Protein AF-H8IAV2-F1 (afdb_monomer_lite)

Foldseek 3Di:
DPPPPDVLVVVLVVLVVVLVCVVVVVDPDHSVVSVVVNVVSVVVVVCCVVCPDPPPPD

pLDDT: mean 71.45, std 12.53, range [38.81, 85.06]

Organism: Methanocella conradii (strain DSM 24694 / JCM 17849 / CGMCC 1.5162 / HZ254) (NCBI:txid1041930)

Structure (mmCIF, N/CA/C/O backbone):
data_AF-H8IAV2-F1
#
_entry.id   AF-H8IAV2-F1
#
loop_
_atom_site.group_PDB
_atom_site.id
_atom_site.type_symbol
_atom_site.label_atom_id
_atom_site.label_alt_id
_atom_site.label_comp_id
_atom_site.label_asym_id
_atom_site.label_entity_id
_atom_site.label_seq_id
_atom_site.pdbx_PDB_ins_code
_atom_site.Cartn_x
_atom_site.Cartn_y
_atom_site.Cartn_z
_atom_site.occupancy
_atom_site.B_iso_or_equiv
_atom_site.auth_seq_id
_atom_site.auth_comp_id
_atom_site.auth_asym_id
_atom_site.auth_atom_id
_atom_site.pdbx_PDB_model_num
ATOM 1 N N . MET A 1 1 ? 6.074 12.189 22.116 1.00 40.97 1 MET A N 1
ATOM 2 C CA . MET A 1 1 ? 4.800 11.947 21.401 1.00 40.97 1 MET A CA 1
ATOM 3 C C . MET A 1 1 ? 4.790 10.505 20.908 1.00 40.97 1 MET A C 1
ATOM 5 O O . MET A 1 1 ? 5.633 10.159 20.092 1.00 40.97 1 MET A O 1
ATOM 9 N N . ARG A 1 2 ? 3.923 9.631 21.443 1.00 38.81 2 ARG A N 1
ATOM 10 C CA . ARG A 1 2 ? 3.789 8.248 20.948 1.00 38.81 2 ARG A CA 1
ATOM 11 C C . ARG A 1 2 ? 3.117 8.302 19.577 1.00 38.81 2 ARG A C 1
ATOM 13 O O . ARG A 1 2 ? 1.893 8.356 19.496 1.00 38.81 2 ARG A O 1
ATOM 20 N N . LEU A 1 3 ? 3.922 8.322 18.516 1.00 51.00 3 LEU A N 1
ATOM 21 C CA . LEU A 1 3 ? 3.472 8.015 17.163 1.00 51.00 3 LEU A CA 1
ATOM 22 C C . LEU A 1 3 ? 2.918 6.591 17.206 1.00 51.00 3 LEU A C 1
ATOM 24 O O . LEU A 1 3 ? 3.659 5.615 17.130 1.00 51.00 3 LEU A O 1
ATOM 28 N N . ARG A 1 4 ? 1.606 6.468 17.423 1.00 53.88 4 ARG A N 1
ATOM 29 C CA . ARG A 1 4 ? 0.875 5.235 17.148 1.00 53.88 4 ARG A CA 1
ATOM 30 C C . ARG A 1 4 ? 1.021 5.015 15.650 1.00 53.88 4 ARG A C 1
ATOM 32 O O . ARG A 1 4 ? 0.232 5.553 14.876 1.00 53.88 4 ARG A O 1
ATOM 39 N N . PHE A 1 5 ? 2.059 4.281 15.258 1.00 52.75 5 PHE A N 1
ATOM 40 C CA . PHE A 1 5 ? 2.176 3.697 13.933 1.00 52.75 5 PHE A CA 1
ATOM 41 C C . PHE A 1 5 ? 0.943 2.815 13.754 1.00 52.75 5 PHE A C 1
ATOM 43 O O . PHE A 1 5 ? 0.904 1.664 14.181 1.00 52.75 5 PHE A O 1
ATOM 50 N N . SER A 1 6 ? -0.127 3.407 13.222 1.00 68.06 6 SER A N 1
ATOM 51 C CA . SER A 1 6 ? -1.269 2.637 12.759 1.00 68.06 6 SER A CA 1
ATOM 52 C C . SER A 1 6 ? -0.726 1.697 11.704 1.00 68.06 6 SER A C 1
ATOM 54 O O . SER A 1 6 ? 0.021 2.135 10.833 1.00 68.06 6 SER A O 1
ATOM 56 N N . VAL A 1 7 ? -1.100 0.424 11.781 1.00 74.94 7 VAL A N 1
ATOM 57 C CA . VAL A 1 7 ? -0.720 -0.614 10.809 1.00 74.94 7 VAL A CA 1
ATOM 58 C C . VAL A 1 7 ? -0.865 -0.098 9.367 1.00 74.94 7 VAL A C 1
ATOM 60 O O . VAL A 1 7 ? 0.005 -0.305 8.533 1.00 74.94 7 VAL A O 1
ATOM 63 N N . TRP A 1 8 ? -1.888 0.716 9.116 1.00 72.44 8 TRP A N 1
ATOM 64 C CA . TRP A 1 8 ? -2.149 1.417 7.858 1.00 72.44 8 TRP A CA 1
ATOM 65 C C . TRP A 1 8 ? -1.038 2.345 7.352 1.00 72.44 8 TRP A C 1
ATOM 67 O O . TRP A 1 8 ? -0.807 2.408 6.151 1.00 72.44 8 TRP A O 1
ATOM 77 N N . VAL A 1 9 ? -0.319 3.034 8.241 1.00 76.50 9 VAL A N 1
ATOM 78 C CA . VAL A 1 9 ? 0.834 3.872 7.871 1.00 76.50 9 VAL A CA 1
ATOM 79 C C . VAL A 1 9 ? 1.987 2.998 7.381 1.00 76.50 9 VAL A C 1
ATOM 81 O O . VAL A 1 9 ? 2.636 3.340 6.397 1.00 76.50 9 VAL A O 1
ATOM 84 N N . ALA A 1 10 ? 2.212 1.847 8.023 1.00 78.19 10 ALA A N 1
ATOM 85 C CA . ALA A 1 10 ? 3.217 0.887 7.576 1.00 78.19 10 ALA A CA 1
ATOM 86 C C . ALA A 1 10 ? 2.841 0.268 6.219 1.00 78.19 10 ALA A C 1
ATOM 88 O O . ALA A 1 10 ? 3.702 0.143 5.354 1.00 78.19 10 ALA A O 1
ATOM 89 N N . VAL A 1 11 ? 1.557 -0.043 5.999 1.00 79.81 11 VAL A N 1
ATOM 90 C CA . VAL A 1 11 ? 1.048 -0.550 4.711 1.00 79.81 11 VAL A CA 1
ATOM 91 C C . VAL A 1 11 ? 1.221 0.486 3.595 1.00 79.81 11 VAL A C 1
ATOM 93 O O . VAL A 1 11 ? 1.729 0.148 2.529 1.00 79.81 11 VAL A O 1
ATOM 96 N N . LEU A 1 12 ? 0.869 1.752 3.845 1.00 79.50 12 LEU A N 1
ATOM 97 C CA . LEU A 1 12 ? 1.077 2.851 2.893 1.00 79.50 12 LEU A CA 1
ATOM 98 C C . LEU A 1 12 ? 2.563 3.048 2.567 1.00 79.50 12 LEU A C 1
ATOM 100 O O . LEU A 1 12 ? 2.920 3.185 1.399 1.00 79.50 12 LEU A O 1
ATOM 104 N N . GLY A 1 13 ? 3.430 3.021 3.583 1.00 82.69 13 GLY A N 1
ATOM 105 C CA . GLY A 1 13 ? 4.877 3.133 3.397 1.00 82.69 13 GLY A CA 1
ATOM 106 C C . GLY A 1 13 ? 5.467 1.964 2.604 1.00 82.69 13 GLY A C 1
ATOM 107 O O . GLY A 1 13 ? 6.282 2.177 1.708 1.00 82.69 13 GLY A O 1
ATOM 108 N N . PHE A 1 14 ? 5.019 0.736 2.879 1.00 82.38 14 PHE A N 1
ATOM 109 C CA . PHE A 1 14 ? 5.450 -0.450 2.140 1.00 82.38 14 PHE A CA 1
ATOM 110 C C . PHE A 1 14 ? 5.012 -0.397 0.674 1.00 82.38 14 PHE A C 1
ATOM 112 O O . PHE A 1 14 ? 5.826 -0.645 -0.213 1.00 82.38 14 PHE A O 1
ATOM 119 N N . LEU A 1 15 ? 3.766 -0.003 0.393 1.00 80.94 15 LEU A N 1
ATOM 120 C CA . LEU A 1 15 ? 3.308 0.178 -0.985 1.00 80.94 15 LEU A CA 1
ATOM 121 C C . LEU A 1 15 ? 4.135 1.220 -1.744 1.00 80.94 15 LEU A C 1
ATOM 123 O O . LEU A 1 15 ? 4.403 1.046 -2.929 1.00 80.94 15 LEU A O 1
ATOM 127 N N . LEU A 1 16 ? 4.554 2.288 -1.067 1.00 82.31 16 LEU A N 1
ATOM 128 C CA . LEU A 1 16 ? 5.369 3.335 -1.673 1.00 82.31 16 LEU A CA 1
ATOM 129 C C . LEU A 1 16 ? 6.767 2.812 -2.044 1.00 82.31 16 LEU A C 1
ATOM 131 O O . LEU A 1 16 ? 7.268 3.119 -3.125 1.00 82.31 16 LEU A O 1
ATOM 135 N N . LEU A 1 17 ? 7.358 1.948 -1.209 1.00 83.44 17 LEU A N 1
ATOM 136 C CA . LEU A 1 17 ? 8.600 1.234 -1.535 1.00 83.44 17 LEU A CA 1
ATOM 137 C C . LEU A 1 17 ? 8.423 0.275 -2.722 1.00 83.44 17 LEU A C 1
ATOM 139 O O . LEU A 1 17 ? 9.287 0.226 -3.596 1.00 83.44 17 LEU A O 1
ATOM 143 N N . VAL A 1 18 ? 7.302 -0.450 -2.788 1.00 76.50 18 VAL A N 1
ATOM 144 C CA . VAL A 1 18 ? 6.974 -1.335 -3.921 1.00 76.50 18 VAL A CA 1
ATOM 145 C C . VAL A 1 18 ? 6.797 -0.531 -5.211 1.00 76.50 18 VAL A C 1
ATOM 147 O O . VAL A 1 18 ? 7.273 -0.951 -6.263 1.00 76.50 18 VAL A O 1
ATOM 150 N N . MET A 1 19 ? 6.178 0.649 -5.137 1.00 77.69 19 MET A N 1
ATOM 151 C CA . MET A 1 19 ? 6.035 1.550 -6.281 1.00 77.69 19 MET A CA 1
ATOM 152 C C . MET A 1 19 ? 7.398 2.057 -6.756 1.00 77.69 19 MET A C 1
ATOM 154 O O . MET A 1 19 ? 7.663 2.055 -7.957 1.00 77.69 19 MET A O 1
ATOM 158 N N . LEU A 1 20 ? 8.293 2.408 -5.827 1.00 77.44 20 LEU A N 1
ATOM 159 C CA . LEU A 1 20 ? 9.666 2.782 -6.156 1.00 77.44 20 LEU A CA 1
ATOM 160 C C . LEU A 1 20 ? 10.395 1.626 -6.862 1.00 77.44 20 LEU A C 1
ATOM 162 O O . LEU A 1 20 ? 10.968 1.819 -7.930 1.00 77.44 20 LEU A O 1
ATOM 166 N N . ALA A 1 21 ? 10.312 0.409 -6.320 1.00 78.56 21 ALA A N 1
ATOM 167 C CA . ALA A 1 21 ? 10.921 -0.779 -6.918 1.00 78.56 21 ALA A CA 1
ATOM 168 C C . ALA A 1 21 ? 10.358 -1.094 -8.319 1.00 78.56 21 ALA A C 1
ATOM 170 O O . ALA A 1 21 ? 11.117 -1.451 -9.223 1.00 78.56 21 ALA A O 1
ATOM 171 N N . ALA A 1 22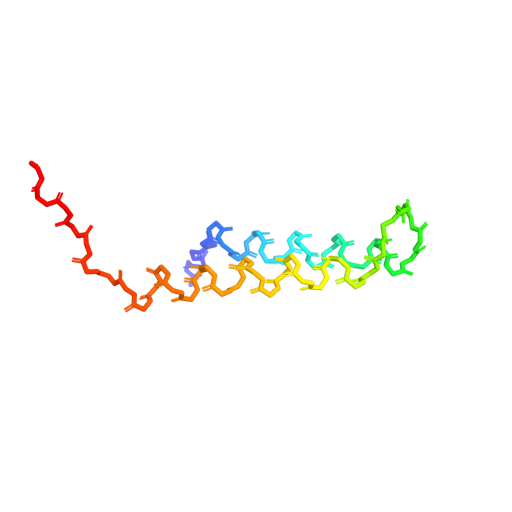 ? 9.052 -0.910 -8.528 1.00 71.06 22 ALA A N 1
ATOM 172 C CA . ALA A 1 22 ? 8.411 -1.082 -9.831 1.00 71.06 22 ALA A CA 1
ATOM 173 C C . ALA A 1 22 ? 8.876 -0.030 -10.855 1.00 71.06 22 ALA A C 1
ATOM 175 O O . ALA A 1 22 ? 9.175 -0.376 -11.998 1.00 71.06 22 ALA A O 1
ATOM 176 N N . VAL A 1 23 ? 9.017 1.241 -10.454 1.00 75.12 23 VAL A N 1
ATOM 177 C CA . VAL A 1 23 ? 9.558 2.309 -11.321 1.00 75.12 23 VAL A CA 1
ATOM 178 C C . VAL A 1 23 ? 11.019 2.043 -11.689 1.00 75.12 23 VAL A C 1
ATOM 180 O O . VAL A 1 23 ? 11.405 2.239 -12.841 1.00 75.12 23 VAL A O 1
ATOM 183 N N . LEU A 1 24 ? 11.816 1.525 -10.751 1.00 79.25 24 LEU A N 1
ATOM 184 C CA . LEU A 1 24 ? 13.192 1.093 -11.012 1.00 79.25 24 LEU A CA 1
ATOM 185 C C . LEU A 1 24 ? 13.289 -0.181 -11.881 1.00 79.25 24 LEU A C 1
ATOM 187 O O . LEU A 1 24 ? 14.399 -0.650 -12.127 1.00 79.25 24 LEU A O 1
ATOM 191 N N . ARG A 1 25 ? 12.166 -0.742 -12.364 1.00 69.56 25 ARG A N 1
ATOM 192 C CA . ARG A 1 25 ? 12.105 -2.003 -13.131 1.00 69.56 25 ARG A CA 1
ATOM 193 C C . ARG A 1 25 ? 12.742 -3.201 -12.411 1.00 69.56 25 ARG A C 1
ATOM 195 O O . ARG A 1 25 ? 13.099 -4.187 -13.051 1.00 69.56 25 ARG A O 1
ATOM 202 N N . LEU A 1 26 ? 12.845 -3.155 -11.081 1.00 71.19 26 LEU A N 1
ATOM 203 C CA . LEU A 1 26 ? 13.323 -4.289 -10.280 1.00 71.19 26 LEU A CA 1
ATOM 204 C C . LEU A 1 26 ?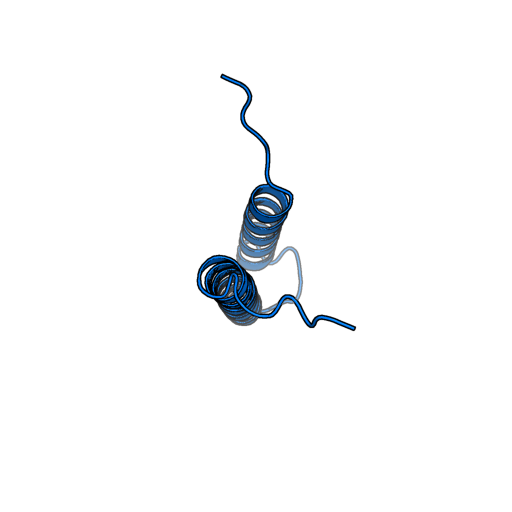 12.334 -5.462 -10.299 1.00 71.19 26 LEU A C 1
ATOM 206 O O . LEU A 1 26 ? 12.727 -6.598 -10.051 1.00 71.19 26 LEU A O 1
ATOM 210 N N . LEU A 1 27 ? 11.060 -5.193 -10.597 1.00 64.94 27 LEU A N 1
ATOM 211 C CA . LEU A 1 27 ? 10.025 -6.203 -10.774 1.00 64.94 27 LEU A CA 1
ATOM 212 C C . LEU A 1 27 ? 9.337 -6.033 -12.140 1.00 64.94 27 LEU A C 1
ATOM 214 O O . LEU A 1 27 ? 9.149 -4.898 -12.583 1.00 64.94 27 LEU A O 1
ATOM 218 N N . PRO A 1 28 ? 8.900 -7.131 -12.790 1.00 70.12 28 PRO A N 1
ATOM 219 C CA . PRO A 1 28 ? 8.142 -7.107 -14.043 1.00 70.12 28 PRO A CA 1
ATOM 220 C C . PRO A 1 28 ? 6.672 -6.722 -13.793 1.00 70.12 28 PRO A C 1
ATOM 222 O O . PRO A 1 28 ? 5.750 -7.420 -14.203 1.00 70.12 28 PRO A O 1
ATOM 225 N N . ILE A 1 29 ? 6.449 -5.637 -13.057 1.00 70.44 29 ILE A N 1
ATOM 226 C CA . ILE A 1 29 ? 5.126 -5.141 -12.683 1.00 70.44 29 ILE A CA 1
ATOM 227 C C . ILE A 1 29 ? 5.021 -3.720 -13.217 1.00 70.44 29 ILE A C 1
ATOM 229 O O . ILE A 1 29 ? 5.925 -2.908 -13.012 1.00 70.44 29 ILE A O 1
ATOM 233 N N . ASN A 1 30 ? 3.928 -3.408 -13.912 1.00 77.62 30 ASN A N 1
ATOM 234 C CA . ASN A 1 30 ? 3.727 -2.053 -14.397 1.00 77.62 30 ASN A CA 1
ATOM 235 C C . ASN A 1 30 ? 3.535 -1.106 -13.205 1.00 77.62 30 ASN A C 1
ATOM 237 O O . ASN A 1 30 ? 2.723 -1.381 -12.319 1.00 77.62 30 ASN A O 1
ATOM 241 N N . PRO A 1 31 ? 4.214 0.053 -13.188 1.00 74.12 31 PRO A N 1
ATOM 242 C CA . PRO A 1 31 ? 4.038 1.041 -12.125 1.00 74.12 31 PRO A CA 1
ATOM 243 C C . PRO A 1 31 ? 2.587 1.542 -12.040 1.00 74.12 31 PRO A C 1
ATOM 245 O O . PRO A 1 31 ? 2.139 1.969 -10.978 1.00 74.12 31 PRO A O 1
ATOM 248 N N . TRP A 1 32 ? 1.838 1.431 -13.141 1.00 80.38 32 TRP A N 1
ATOM 249 C CA . TRP A 1 32 ? 0.413 1.730 -13.194 1.00 80.38 32 TRP A CA 1
ATOM 250 C C . TRP A 1 32 ? -0.417 0.796 -12.301 1.00 80.38 32 TRP A C 1
ATOM 252 O O . TRP A 1 32 ? -1.235 1.283 -11.530 1.00 80.38 32 TRP A O 1
ATOM 262 N N . ASP A 1 33 ? -0.165 -0.518 -12.317 1.00 78.31 33 ASP A N 1
ATOM 263 C CA . ASP A 1 33 ? -0.863 -1.483 -11.450 1.00 78.31 33 ASP A CA 1
ATOM 264 C C . ASP A 1 33 ? -0.624 -1.188 -9.965 1.00 78.31 33 ASP A C 1
ATOM 266 O O . ASP A 1 33 ? -1.552 -1.206 -9.156 1.00 78.31 33 ASP A O 1
ATOM 270 N N . VAL A 1 34 ? 0.615 -0.837 -9.606 1.00 75.94 34 VAL A N 1
ATOM 271 C CA . VAL A 1 34 ? 0.968 -0.487 -8.222 1.00 75.94 34 VAL A CA 1
ATOM 272 C C . VAL A 1 34 ? 0.270 0.801 -7.776 1.00 75.94 34 VAL A C 1
ATOM 274 O O . VAL A 1 34 ? -0.176 0.893 -6.632 1.00 75.94 34 VAL A O 1
ATOM 277 N N . PHE A 1 35 ? 0.111 1.774 -8.679 1.00 79.75 35 PHE A N 1
ATOM 278 C CA . PHE A 1 35 ? -0.650 2.994 -8.408 1.00 79.75 35 PHE A CA 1
ATOM 279 C C . PHE A 1 35 ? -2.128 2.697 -8.120 1.00 79.75 35 PHE A C 1
ATOM 281 O O . PHE A 1 35 ? -2.661 3.174 -7.1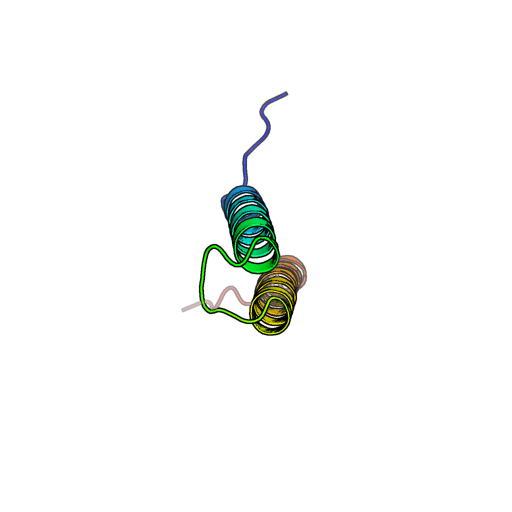17 1.00 79.75 35 PHE A O 1
ATOM 288 N N . TRP A 1 36 ? -2.784 1.866 -8.936 1.00 80.94 36 TRP A N 1
ATOM 289 C CA . TRP A 1 36 ? -4.171 1.454 -8.680 1.00 80.94 36 TRP A CA 1
ATOM 290 C C . TRP A 1 36 ? -4.317 0.726 -7.347 1.00 80.94 36 TRP A C 1
ATOM 292 O O . TRP A 1 36 ? -5.269 0.977 -6.606 1.00 80.94 36 TRP A O 1
ATOM 302 N N . LEU A 1 37 ? -3.347 -0.121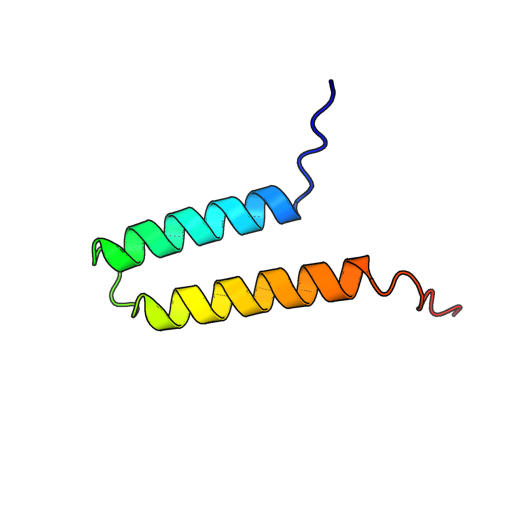 -7.004 1.00 80.62 37 LEU A N 1
ATOM 303 C CA . LEU A 1 37 ? -3.324 -0.849 -5.739 1.00 80.62 37 LEU A CA 1
ATOM 304 C C . LEU A 1 37 ? -3.163 0.106 -4.544 1.00 80.62 37 LEU A C 1
ATOM 306 O O . LEU A 1 37 ? -3.841 -0.053 -3.528 1.00 80.62 37 LEU A O 1
ATOM 310 N N . PHE A 1 38 ? -2.349 1.154 -4.689 1.00 81.94 38 PHE A N 1
ATOM 311 C CA . PHE A 1 38 ? -2.229 2.231 -3.704 1.00 81.94 38 PHE A CA 1
ATOM 312 C C . PHE A 1 38 ? -3.529 2.999 -3.512 1.00 81.94 38 PHE A C 1
ATOM 314 O O . PHE A 1 38 ? -3.982 3.163 -2.375 1.00 81.94 38 PHE A O 1
ATOM 321 N N . VAL A 1 39 ? -4.160 3.420 -4.607 1.00 84.00 39 VAL A N 1
ATOM 322 C CA . VAL A 1 39 ? -5.443 4.128 -4.566 1.00 84.00 39 VAL A CA 1
ATOM 323 C C . VAL A 1 39 ? -6.520 3.255 -3.920 1.00 84.00 39 VAL A C 1
ATOM 325 O O . VAL A 1 39 ? -7.245 3.743 -3.055 1.00 84.00 39 VAL A O 1
ATOM 328 N N . ALA A 1 40 ? -6.591 1.965 -4.256 1.00 84.94 40 ALA A N 1
ATOM 329 C CA . ALA A 1 40 ? -7.552 1.033 -3.669 1.00 84.94 40 ALA A CA 1
ATOM 330 C C . ALA A 1 40 ? -7.357 0.881 -2.153 1.00 84.94 40 ALA A C 1
ATOM 332 O O . ALA A 1 40 ? -8.316 1.021 -1.394 1.00 84.94 40 ALA A O 1
ATOM 333 N N . VAL A 1 41 ? -6.121 0.663 -1.690 1.00 82.19 41 VAL A N 1
ATOM 334 C CA . VAL A 1 41 ? -5.815 0.525 -0.255 1.00 82.19 41 VAL A CA 1
ATOM 335 C C . VAL A 1 41 ? -6.116 1.819 0.505 1.00 82.19 41 VAL A C 1
ATOM 337 O O . VAL A 1 41 ? -6.733 1.774 1.572 1.00 82.19 41 VAL A O 1
ATOM 340 N N . ALA A 1 42 ? -5.736 2.976 -0.045 1.00 80.56 42 ALA A N 1
ATOM 341 C CA . ALA A 1 42 ? -6.040 4.276 0.549 1.00 80.56 42 ALA A CA 1
ATOM 342 C C . ALA A 1 42 ? -7.554 4.546 0.597 1.00 80.56 42 ALA A C 1
ATOM 344 O O . ALA A 1 42 ? -8.055 5.065 1.596 1.00 80.56 42 ALA A O 1
ATOM 345 N N . CYS A 1 43 ? -8.289 4.153 -0.445 1.00 85.06 43 CYS A N 1
ATOM 346 C CA . CYS A 1 43 ? -9.737 4.309 -0.521 1.00 85.06 43 CYS A CA 1
ATOM 347 C C . CYS A 1 43 ? -10.451 3.411 0.498 1.00 85.06 43 CYS A C 1
ATOM 349 O O . CYS A 1 43 ? -11.264 3.908 1.274 1.00 85.06 43 CYS A O 1
ATOM 351 N N . VAL A 1 44 ? -10.084 2.128 0.594 1.00 83.50 44 VAL A N 1
ATOM 352 C CA . VAL A 1 44 ? -10.614 1.203 1.614 1.00 83.50 44 VAL A CA 1
ATOM 353 C C . VAL A 1 44 ? -10.318 1.719 3.021 1.00 83.50 44 VAL A C 1
ATOM 355 O O . VAL A 1 44 ? -11.199 1.707 3.880 1.00 83.50 44 VAL A O 1
ATOM 358 N N . TRP A 1 45 ? -9.107 2.228 3.260 1.00 79.00 45 TRP A N 1
ATOM 359 C CA . TRP A 1 45 ? -8.759 2.812 4.551 1.00 79.00 45 TRP A CA 1
ATOM 360 C C . TRP A 1 45 ? -9.602 4.046 4.885 1.00 79.00 45 TRP A C 1
ATOM 362 O O . TRP A 1 45 ? -10.099 4.170 6.007 1.00 79.00 45 TRP A O 1
ATOM 372 N N . ALA A 1 46 ? -9.793 4.943 3.914 1.00 78.31 46 A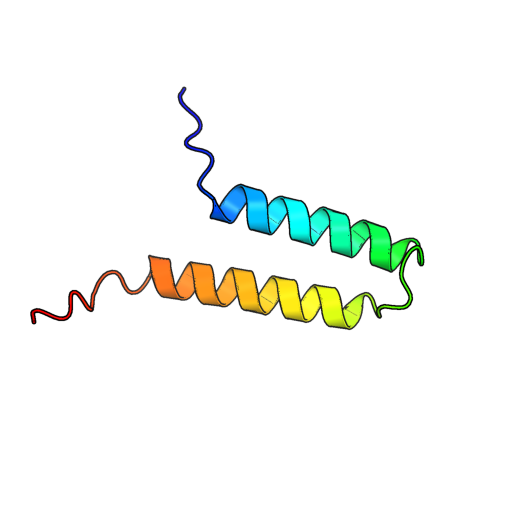LA A N 1
ATOM 373 C CA . ALA A 1 46 ? -10.636 6.120 4.072 1.00 78.31 46 ALA A CA 1
ATOM 374 C C . ALA A 1 46 ? -12.092 5.726 4.360 1.00 78.31 46 ALA A C 1
ATOM 376 O O . ALA A 1 46 ? -12.679 6.259 5.299 1.00 78.31 46 ALA A O 1
ATOM 377 N N . ILE A 1 47 ? -12.641 4.745 3.637 1.00 82.94 47 ILE A N 1
ATOM 378 C CA . ILE A 1 47 ? -13.995 4.217 3.859 1.00 82.94 47 ILE A CA 1
ATOM 379 C C . ILE A 1 47 ? -14.120 3.631 5.271 1.00 82.94 47 ILE A C 1
ATOM 381 O O . ILE A 1 47 ? -15.024 4.019 6.003 1.00 82.94 47 ILE A O 1
ATOM 385 N N . LEU A 1 48 ? -13.184 2.778 5.704 1.00 73.50 48 LEU A N 1
ATOM 386 C CA . LEU A 1 48 ? -13.180 2.198 7.057 1.00 73.50 48 LEU A CA 1
ATOM 387 C C . LEU A 1 48 ? -13.106 3.260 8.164 1.00 73.50 48 LEU A C 1
ATOM 389 O O . LEU A 1 48 ? -13.608 3.045 9.266 1.00 73.50 48 LEU A O 1
ATOM 393 N N . ARG A 1 49 ? -12.470 4.403 7.891 1.00 71.69 49 ARG A N 1
ATOM 394 C CA . ARG A 1 49 ? -12.352 5.508 8.848 1.00 71.69 49 ARG A CA 1
ATOM 395 C C . ARG A 1 49 ? -13.587 6.413 8.864 1.00 71.69 49 ARG A C 1
ATOM 397 O O . ARG A 1 49 ? -13.940 6.920 9.926 1.00 71.69 49 ARG A O 1
ATOM 404 N N . ILE A 1 50 ? -14.207 6.631 7.702 1.00 70.56 50 ILE A N 1
ATOM 405 C CA . ILE A 1 50 ? -15.406 7.469 7.517 1.00 70.56 50 ILE A CA 1
ATOM 406 C C . ILE A 1 50 ? -16.680 6.719 7.923 1.00 70.56 50 ILE A C 1
ATOM 408 O O . ILE A 1 50 ? -17.651 7.356 8.322 1.00 70.56 50 ILE A O 1
ATOM 412 N N . LEU A 1 51 ? -16.669 5.384 7.886 1.00 65.12 51 LEU A N 1
ATOM 413 C CA . LEU A 1 51 ? -17.795 4.526 8.241 1.00 65.12 51 LEU A CA 1
ATOM 414 C C . LEU A 1 51 ? -17.602 3.857 9.626 1.00 65.12 51 LEU A C 1
ATOM 416 O O . LEU A 1 51 ? -17.531 2.631 9.702 1.00 65.12 51 LEU A O 1
ATOM 420 N N . PRO A 1 52 ? -17.536 4.582 10.764 1.00 54.47 52 PRO A N 1
ATOM 421 C CA . PRO A 1 52 ? -17.435 3.962 12.090 1.00 54.47 52 PRO A CA 1
ATOM 422 C C . PRO A 1 52 ? -18.785 3.376 12.575 1.00 54.47 52 PRO A C 1
ATOM 424 O O . PRO A 1 52 ? -19.100 3.448 13.762 1.00 54.47 52 PRO A O 1
ATOM 427 N N . GLY A 1 53 ? -19.618 2.852 11.666 1.00 55.75 53 GLY A N 1
ATOM 428 C CA . GLY A 1 53 ? -21.063 2.703 11.873 1.00 55.75 53 GLY A CA 1
ATOM 429 C C . GLY A 1 53 ? -21.618 1.285 11.986 1.00 55.75 53 GLY A C 1
ATOM 430 O O . GLY A 1 53 ? -22.580 1.092 12.719 1.00 55.75 53 GLY A O 1
ATOM 431 N N . GLU A 1 54 ? -21.032 0.270 11.356 1.00 49.25 54 GLU A N 1
ATOM 432 C CA . GLU A 1 54 ? -21.554 -1.098 11.488 1.00 49.25 54 GLU A CA 1
ATOM 433 C C . GLU A 1 54 ? -20.812 -1.864 12.585 1.00 49.25 54 GLU A C 1
ATOM 435 O O . GLU A 1 54 ? -20.139 -2.870 12.364 1.00 49.25 54 GLU A O 1
ATOM 440 N N . LYS A 1 55 ? -21.006 -1.416 13.834 1.00 47.03 55 LYS A N 1
ATOM 441 C CA . LYS A 1 55 ? -21.136 -2.390 14.920 1.00 47.03 55 LYS A CA 1
ATOM 442 C C . LYS A 1 55 ? -22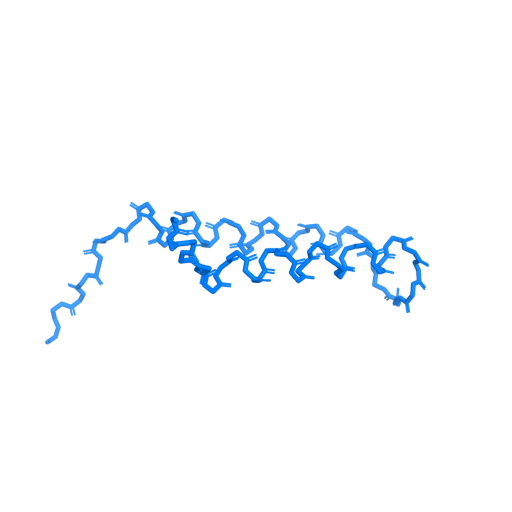.390 -3.202 14.614 1.00 47.03 55 LYS A C 1
ATOM 444 O O . LYS A 1 55 ? -23.474 -2.875 15.093 1.00 47.03 55 LYS A O 1
ATOM 449 N N . ILE A 1 56 ? -22.228 -4.249 13.812 1.00 54.53 56 ILE A N 1
ATOM 450 C CA . ILE A 1 56 ? -23.167 -5.361 13.745 1.00 54.53 56 ILE A CA 1
ATOM 451 C C . ILE A 1 56 ? -23.261 -5.888 15.180 1.00 54.53 56 ILE A C 1
ATOM 453 O O . ILE A 1 56 ? -22.400 -6.631 15.649 1.00 54.53 56 ILE A O 1
ATOM 457 N N . LYS A 1 57 ? -24.273 -5.412 15.915 1.00 45.59 57 LYS A N 1
ATOM 458 C CA . LYS A 1 57 ? -24.826 -6.096 17.080 1.00 45.59 57 LYS A CA 1
ATOM 459 C C . LYS A 1 57 ? -25.285 -7.463 16.569 1.00 45.59 57 LYS A C 1
ATOM 461 O O . LYS A 1 57 ? -26.365 -7.565 15.991 1.00 45.59 57 LYS A O 1
ATOM 466 N N . ARG A 1 58 ? -24.453 -8.484 16.728 1.00 45.91 58 ARG A N 1
ATOM 467 C CA . ARG A 1 58 ? -24.946 -9.837 16.971 1.00 45.91 58 ARG A CA 1
ATOM 468 C C . ARG A 1 58 ? -24.813 -10.112 18.453 1.00 45.91 58 ARG A C 1
ATOM 470 O O . ARG A 1 58 ? -23.753 -9.743 19.004 1.00 45.91 58 ARG A O 1
#

Secondary structure (DSSP, 8-state):
------HHHHHHHHHHHHHHHHHTTSSSS-HHHHHHHHHHHHHHHHHHHH-TT-----

Sequence (58 aa):
MRLRFSVWVAVLGFLLLVMLAAVLRLLPINPWDVFWLFVAVACVWAILRILPGEKIKR

Radius of gyration: 15.03 Å; chains: 1; bounding box: 38×22×36 Å